Protein AF-A0A4Q1ZW39-F1 (afdb_monomer)

pLDDT: mean 91.85, std 8.4, range [57.09, 98.19]

Nearest PDB structures (foldseek):
  2g3b-assembly1_A  TM=6.704E-01  e=8.226E+00  Rhodococcus jostii RHA1
  1f5t-assembly1_A  TM=4.286E-01  e=4.366E+00  Corynebacterium diphtheriae

Secondary structure (DSSP, 8-state):
-HHHHHHHHHHHTT--SS-HHHHHHHHHHHT-HHHHHIIIIIS---HHHHHHHHHHHHHHHHHS--

Mean predicted aligned error: 3.46 Å

Sequence (66 aa):
MASLAVVAALAQDRALVMDETEATDLLWTLLSIPTWEHLTRLCDWPQERYLSEITRLAHLALTGKP

Structure (mmCIF, N/CA/C/O backbone):
data_AF-A0A4Q1ZW39-F1
#
_entry.id   AF-A0A4Q1ZW39-F1
#
loop_
_atom_site.group_PDB
_atom_site.id
_atom_site.type_symbol
_atom_site.label_atom_id
_atom_site.label_alt_id
_atom_site.label_comp_id
_atom_site.label_asym_id
_atom_site.label_entity_id
_atom_site.label_seq_id
_atom_site.pdbx_PDB_ins_code
_atom_site.Cartn_x
_atom_site.Cartn_y
_atom_site.Cartn_z
_atom_site.occupancy
_atom_site.B_iso_or_equiv
_atom_site.auth_seq_id
_atom_site.auth_comp_id
_atom_site.auth_asym_id
_atom_site.auth_atom_id
_atom_site.pdbx_PDB_model_num
ATOM 1 N N . MET A 1 1 ? -4.185 11.867 -6.368 1.00 57.09 1 MET A N 1
ATOM 2 C CA . MET A 1 1 ? -5.634 12.070 -6.126 1.00 57.09 1 MET A CA 1
ATOM 3 C C . MET A 1 1 ? -6.407 10.762 -5.970 1.00 57.09 1 MET A C 1
ATOM 5 O O . MET A 1 1 ? -7.207 10.69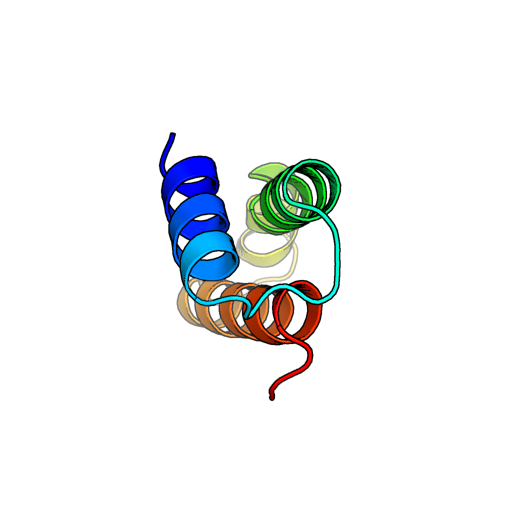8 -5.053 1.00 57.09 1 MET A O 1
ATOM 9 N N . ALA A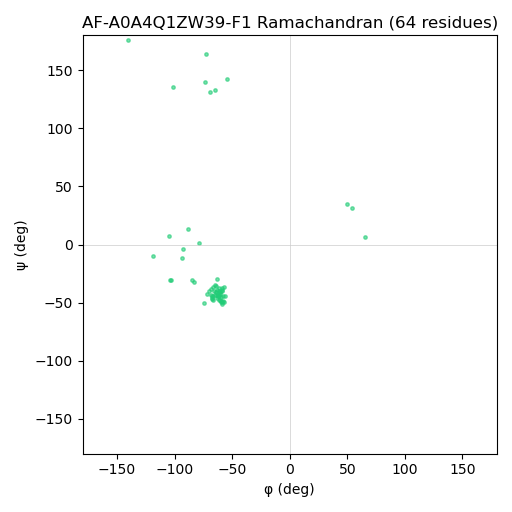 1 2 ? -6.175 9.719 -6.783 1.00 64.44 2 ALA A N 1
ATOM 10 C CA . ALA A 1 2 ? -6.931 8.459 -6.681 1.00 64.44 2 ALA A CA 1
ATOM 11 C C . ALA A 1 2 ? -6.831 7.762 -5.303 1.00 64.44 2 ALA A C 1
ATOM 13 O O . ALA A 1 2 ? -7.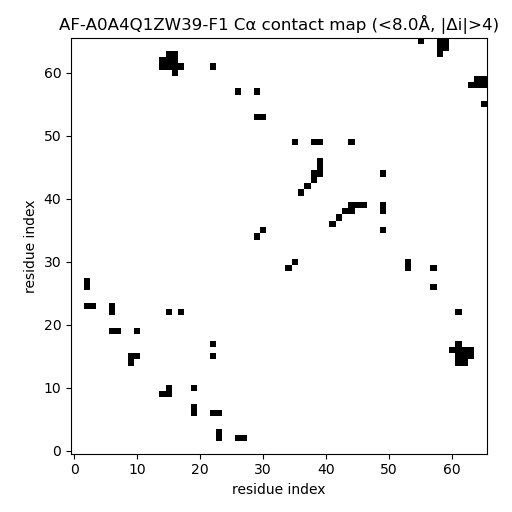837 7.282 -4.795 1.00 64.44 2 ALA A O 1
ATOM 14 N N . SER A 1 3 ? -5.656 7.773 -4.662 1.00 70.75 3 SER A N 1
ATOM 15 C CA . SER A 1 3 ? -5.428 7.104 -3.369 1.00 70.75 3 SER A CA 1
ATOM 16 C C . SER A 1 3 ? -6.271 7.677 -2.220 1.00 70.75 3 SER A C 1
ATOM 18 O O . SER A 1 3 ? -6.813 6.919 -1.428 1.00 70.75 3 SER A O 1
ATOM 20 N N . LEU A 1 4 ? -6.451 9.003 -2.174 1.00 77.31 4 LEU A N 1
ATOM 21 C CA . LEU A 1 4 ? -7.260 9.676 -1.146 1.00 77.31 4 LEU A CA 1
ATOM 22 C C . LEU A 1 4 ? -8.744 9.311 -1.254 1.00 77.31 4 LEU A C 1
ATOM 24 O O . LEU A 1 4 ? -9.401 9.093 -0.245 1.00 77.31 4 LEU A O 1
ATOM 28 N N . ALA A 1 5 ? -9.269 9.210 -2.479 1.00 80.56 5 ALA A N 1
ATOM 29 C CA . ALA A 1 5 ? -10.665 8.839 -2.700 1.00 80.56 5 ALA A CA 1
ATOM 30 C C . ALA A 1 5 ? -10.951 7.392 -2.264 1.00 80.56 5 ALA A C 1
ATOM 32 O O . ALA A 1 5 ? -12.011 7.118 -1.708 1.00 80.56 5 ALA A O 1
ATOM 33 N N . VAL A 1 6 ? -9.998 6.478 -2.479 1.00 87.19 6 VAL A N 1
ATOM 34 C CA . VAL A 1 6 ? -10.115 5.081 -2.033 1.00 87.19 6 VAL A CA 1
ATOM 35 C C . VAL A 1 6 ? -10.102 4.992 -0.508 1.00 87.19 6 VAL A C 1
ATOM 37 O O . VAL A 1 6 ? -10.968 4.336 0.065 1.00 87.19 6 VAL A O 1
ATOM 40 N N . VAL A 1 7 ? -9.163 5.673 0.155 1.00 90.69 7 VAL A N 1
ATOM 41 C CA . VAL A 1 7 ? -9.080 5.670 1.624 1.00 90.69 7 VAL A CA 1
ATOM 42 C C . VAL A 1 7 ? -10.330 6.292 2.245 1.00 90.69 7 VAL A C 1
ATOM 44 O O . VAL A 1 7 ? -10.902 5.694 3.150 1.00 90.69 7 VAL A O 1
ATOM 47 N N . ALA A 1 8 ? -10.820 7.413 1.708 1.00 89.88 8 ALA A N 1
ATOM 48 C CA . ALA A 1 8 ? -12.043 8.054 2.189 1.00 89.88 8 ALA A CA 1
ATOM 49 C C . ALA A 1 8 ? -13.277 7.142 2.061 1.00 89.88 8 ALA A C 1
ATOM 51 O O . ALA A 1 8 ? -14.086 7.066 2.984 1.00 89.88 8 ALA A O 1
ATOM 52 N N . ALA A 1 9 ? -13.408 6.406 0.950 1.00 91.25 9 ALA A N 1
ATOM 53 C CA . ALA A 1 9 ? -14.491 5.438 0.778 1.00 91.25 9 ALA A CA 1
ATOM 54 C C . ALA A 1 9 ? -14.405 4.300 1.813 1.00 91.25 9 ALA A C 1
ATOM 56 O O . ALA A 1 9 ? -15.393 3.980 2.471 1.00 91.25 9 ALA A O 1
ATOM 57 N N . LEU A 1 10 ? -13.209 3.739 2.026 1.00 91.12 10 LEU A N 1
ATOM 58 C CA . LEU A 1 10 ? -12.992 2.693 3.033 1.00 91.12 10 LEU A CA 1
ATOM 59 C C . LEU A 1 10 ? -13.234 3.197 4.466 1.00 91.12 10 LEU A C 1
ATOM 61 O O . LEU A 1 10 ? -13.747 2.452 5.304 1.00 91.12 10 LEU A O 1
ATOM 65 N N . ALA A 1 11 ? -12.886 4.451 4.752 1.00 91.38 11 ALA A N 1
ATOM 66 C CA . ALA A 1 11 ? -13.134 5.089 6.040 1.00 91.38 11 ALA A CA 1
ATOM 67 C C . ALA A 1 11 ? -14.634 5.278 6.297 1.00 91.38 11 ALA A C 1
ATOM 69 O O . ALA A 1 11 ? -15.127 4.943 7.378 1.00 91.38 11 ALA A O 1
ATOM 70 N N . GLN A 1 12 ? -15.376 5.737 5.283 1.00 93.38 12 GLN A N 1
ATOM 71 C CA . GLN A 1 12 ? -16.831 5.878 5.338 1.00 93.38 12 GLN A CA 1
ATOM 72 C C . GLN A 1 12 ? -17.521 4.534 5.624 1.00 93.38 12 GLN A C 1
ATOM 74 O O . GLN A 1 12 ? -18.465 4.484 6.416 1.00 93.38 12 GLN A O 1
ATOM 79 N N . ASP A 1 13 ? -16.992 3.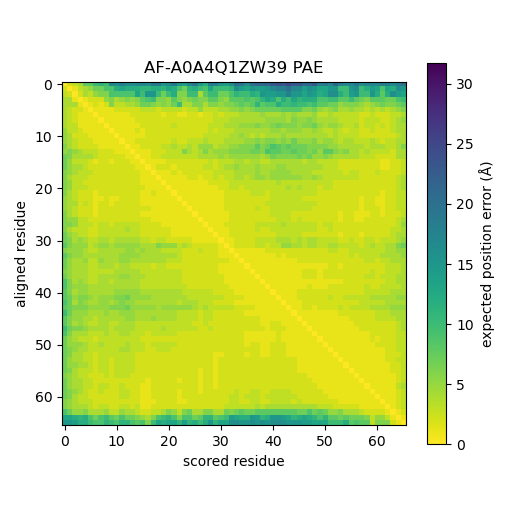445 5.066 1.00 92.44 13 ASP A N 1
ATOM 80 C CA . ASP A 1 13 ? -17.473 2.080 5.297 1.00 92.44 13 ASP A CA 1
ATOM 81 C C . ASP A 1 13 ? -16.997 1.469 6.633 1.00 92.44 13 ASP A C 1
ATOM 83 O O . ASP A 1 13 ? -17.307 0.311 6.930 1.00 92.44 13 ASP A O 1
ATOM 87 N N . ARG A 1 14 ? -16.242 2.218 7.456 1.00 91.06 14 ARG A N 1
ATOM 88 C CA . ARG A 1 14 ? -15.574 1.733 8.685 1.00 91.06 14 ARG A CA 1
ATOM 89 C C . ARG A 1 14 ? -14.771 0.450 8.446 1.00 91.06 14 ARG A C 1
ATOM 91 O O . ARG A 1 14 ? -14.715 -0.434 9.300 1.00 91.06 14 ARG A O 1
ATOM 98 N N . ALA A 1 15 ? -14.184 0.341 7.258 1.00 93.12 15 ALA A N 1
ATOM 99 C CA . ALA A 1 15 ? -13.449 -0.833 6.817 1.00 93.12 15 ALA A CA 1
ATOM 100 C C . ALA A 1 15 ? -11.945 -0.735 7.102 1.00 93.12 15 ALA A C 1
ATOM 102 O O . ALA A 1 15 ? -11.260 -1.746 6.967 1.00 93.12 15 ALA A O 1
ATOM 103 N N . LEU A 1 16 ? -11.438 0.447 7.473 1.00 94.88 16 LEU A N 1
ATOM 104 C CA . LEU A 1 16 ? -10.027 0.648 7.793 1.00 94.88 16 LEU A CA 1
ATOM 105 C C . LEU A 1 16 ? -9.651 0.042 9.151 1.00 94.88 16 LEU A C 1
ATOM 107 O O . LEU A 1 16 ? -10.392 0.168 10.125 1.00 94.88 16 LEU A O 1
ATOM 111 N N . VAL A 1 17 ? -8.468 -0.571 9.220 1.00 96.38 17 VAL A N 1
ATOM 112 C CA . VAL A 1 17 ? -7.865 -1.070 10.476 1.00 96.38 17 VAL A CA 1
ATOM 113 C C . VAL A 1 17 ? -6.927 -0.060 11.145 1.00 96.38 17 VAL A C 1
ATOM 115 O O . VAL A 1 17 ? -6.403 -0.332 12.221 1.00 96.38 17 VAL A O 1
ATOM 118 N N . MET A 1 18 ? -6.707 1.082 10.498 1.00 95.44 18 MET A N 1
ATOM 119 C CA . MET A 1 18 ? -5.842 2.184 10.924 1.00 95.44 18 MET A CA 1
ATOM 120 C C . MET A 1 18 ? -6.513 3.521 10.598 1.00 95.44 18 MET A C 1
ATOM 122 O O . MET A 1 18 ? -7.592 3.533 9.993 1.00 95.44 18 MET A O 1
ATOM 126 N N . ASP A 1 19 ? -5.910 4.639 10.997 1.00 95.38 19 ASP A N 1
ATOM 127 C CA . ASP A 1 19 ? -6.480 5.943 10.657 1.00 95.38 19 ASP A CA 1
ATOM 128 C C . ASP A 1 19 ? -6.299 6.298 9.166 1.00 95.38 19 ASP A C 1
ATOM 130 O O . ASP A 1 19 ? -5.535 5.673 8.430 1.00 95.38 19 ASP A O 1
ATOM 134 N N . GLU A 1 20 ? -7.050 7.293 8.687 1.00 94.31 20 GLU A N 1
ATOM 135 C CA . GLU A 1 20 ? -7.033 7.698 7.274 1.00 94.31 20 GLU A CA 1
ATOM 136 C C . GLU A 1 20 ? -5.667 8.223 6.805 1.00 94.31 20 GLU A C 1
ATOM 138 O O . GLU A 1 20 ? -5.323 8.084 5.627 1.00 94.31 20 GLU A O 1
ATOM 143 N N . THR A 1 21 ? -4.885 8.824 7.703 1.00 94.44 21 THR A N 1
ATOM 144 C CA . THR A 1 21 ? -3.565 9.374 7.373 1.00 94.44 21 THR A CA 1
ATOM 145 C C . THR A 1 21 ? -2.574 8.232 7.191 1.00 94.44 21 THR A C 1
ATOM 147 O O . THR A 1 21 ? -1.957 8.124 6.131 1.00 94.44 21 THR A O 1
ATOM 150 N N . GLU A 1 22 ? -2.515 7.317 8.159 1.00 95.62 22 GLU A N 1
ATOM 151 C CA . GLU A 1 22 ? -1.694 6.105 8.104 1.00 95.62 22 GLU A CA 1
ATOM 152 C C . GLU A 1 22 ? -2.053 5.246 6.883 1.00 95.62 22 GLU A C 1
ATOM 154 O O . GLU A 1 22 ? -1.172 4.804 6.141 1.00 95.62 22 GLU A O 1
ATOM 159 N N . ALA A 1 23 ? -3.351 5.073 6.612 1.00 95.88 23 ALA A N 1
ATOM 160 C CA . ALA A 1 23 ? -3.844 4.347 5.445 1.00 95.88 23 ALA A CA 1
ATOM 161 C C . ALA A 1 23 ? -3.395 4.994 4.127 1.00 95.88 23 ALA A C 1
ATOM 163 O O . ALA A 1 23 ? -3.011 4.296 3.182 1.00 95.88 23 ALA A O 1
ATOM 164 N N . THR A 1 24 ? -3.425 6.325 4.055 1.00 94.62 24 THR A N 1
ATOM 165 C CA . THR A 1 24 ? -2.992 7.076 2.871 1.00 94.62 24 THR A CA 1
ATOM 166 C C . THR A 1 24 ? -1.491 6.943 2.648 1.00 94.62 24 THR A C 1
ATOM 168 O O . THR A 1 24 ? -1.073 6.644 1.526 1.00 94.62 24 THR A O 1
ATOM 171 N N . ASP A 1 25 ? -0.688 7.114 3.697 1.00 94.25 25 ASP A N 1
ATOM 172 C CA . ASP A 1 25 ? 0.773 7.016 3.631 1.00 94.25 25 ASP A CA 1
ATOM 173 C C . ASP A 1 25 ? 1.224 5.600 3.248 1.00 94.25 25 ASP A C 1
ATOM 175 O O . ASP A 1 25 ? 2.113 5.409 2.403 1.00 94.25 25 ASP A O 1
ATOM 179 N N . LEU A 1 26 ? 0.563 4.584 3.807 1.00 94.62 26 LEU A N 1
ATOM 180 C CA . LEU A 1 26 ? 0.847 3.192 3.490 1.00 94.62 26 LEU A CA 1
ATOM 181 C C . LEU A 1 26 ? 0.458 2.849 2.049 1.00 94.62 26 LEU A C 1
ATOM 183 O O . LEU A 1 26 ? 1.253 2.251 1.318 1.00 94.62 26 LEU A O 1
ATOM 187 N N . LEU A 1 27 ? -0.732 3.266 1.606 1.00 94.25 27 LEU A N 1
ATOM 188 C CA . LEU A 1 27 ? -1.172 3.062 0.227 1.00 94.25 27 LEU A CA 1
ATOM 189 C C . LEU A 1 27 ? -0.246 3.777 -0.767 1.00 94.25 27 LEU A C 1
ATOM 191 O O . LEU A 1 27 ? 0.089 3.216 -1.810 1.00 94.25 27 LEU A O 1
ATOM 195 N N . TRP A 1 28 ? 0.206 4.989 -0.441 1.00 92.50 28 TRP A N 1
ATOM 196 C CA . TRP A 1 28 ? 1.180 5.719 -1.251 1.00 92.50 28 TRP A CA 1
ATOM 197 C C . TRP A 1 28 ? 2.508 4.964 -1.374 1.00 92.50 28 TRP A C 1
ATOM 199 O O . TRP A 1 28 ? 3.055 4.848 -2.472 1.00 92.50 28 TRP A O 1
ATOM 209 N N . THR A 1 29 ? 2.994 4.394 -0.271 1.00 92.31 29 THR A N 1
ATOM 210 C CA . THR A 1 29 ? 4.221 3.584 -0.245 1.00 92.31 29 THR A CA 1
ATOM 211 C C . THR A 1 29 ? 4.105 2.346 -1.138 1.00 92.31 29 THR A C 1
ATOM 213 O O . THR A 1 29 ? 5.010 2.060 -1.923 1.00 92.31 29 THR A O 1
ATOM 216 N N . LEU A 1 30 ? 2.977 1.633 -1.074 1.00 92.56 30 LEU A N 1
ATOM 217 C CA . LEU A 1 30 ? 2.724 0.443 -1.896 1.00 92.56 30 LEU A CA 1
ATOM 218 C C . LEU A 1 30 ? 2.634 0.764 -3.399 1.00 92.56 30 LEU A C 1
ATOM 220 O O . LEU A 1 30 ? 3.082 -0.026 -4.230 1.00 92.56 30 LEU A O 1
ATOM 224 N N . LEU A 1 31 ? 2.089 1.932 -3.747 1.00 91.50 31 LEU A N 1
ATOM 225 C CA . LEU A 1 31 ? 1.903 2.391 -5.129 1.00 91.50 31 LEU A CA 1
ATOM 226 C C . LEU A 1 31 ? 3.111 3.160 -5.690 1.00 91.50 31 LEU A C 1
ATOM 228 O O . LEU A 1 31 ? 2.992 3.827 -6.722 1.00 91.50 31 LEU A O 1
ATOM 232 N N . SER A 1 32 ? 4.269 3.112 -5.025 1.00 93.00 32 SER A N 1
ATOM 233 C CA . SER A 1 32 ? 5.421 3.901 -5.453 1.00 93.00 32 SER A CA 1
ATOM 234 C C . SER A 1 32 ? 5.936 3.461 -6.834 1.00 93.00 32 SER A C 1
ATOM 236 O O . SER A 1 32 ? 6.147 2.273 -7.100 1.00 93.00 32 SER A O 1
ATOM 238 N N . ILE A 1 33 ? 6.183 4.443 -7.710 1.00 94.00 33 ILE A N 1
ATOM 239 C CA . ILE A 1 33 ? 6.780 4.219 -9.037 1.00 94.00 33 ILE A CA 1
ATOM 240 C C . ILE A 1 33 ? 8.129 3.485 -8.926 1.00 94.00 33 ILE A C 1
ATOM 242 O O . ILE A 1 33 ? 8.310 2.521 -9.666 1.00 94.00 33 ILE A O 1
ATOM 246 N N . PRO A 1 34 ? 9.047 3.834 -7.998 1.00 95.50 34 PRO A N 1
ATOM 247 C CA . PRO A 1 34 ? 10.305 3.100 -7.851 1.00 95.50 34 PRO A CA 1
ATOM 248 C C . PRO A 1 34 ? 10.113 1.612 -7.535 1.00 95.50 34 PRO A C 1
ATOM 250 O O . PRO A 1 34 ? 10.824 0.769 -8.081 1.00 95.50 34 PRO A O 1
ATOM 253 N N . THR A 1 35 ? 9.138 1.264 -6.688 1.00 93.44 35 THR A N 1
ATOM 254 C CA . THR A 1 35 ? 8.808 -0.138 -6.392 1.00 93.44 35 THR A CA 1
ATOM 255 C C . THR A 1 35 ? 8.275 -0.851 -7.632 1.00 93.44 35 THR A C 1
ATOM 257 O O . THR A 1 35 ? 8.690 -1.976 -7.915 1.00 93.44 35 THR A O 1
ATOM 260 N N . TRP A 1 36 ? 7.393 -0.200 -8.396 1.00 96.44 36 TRP A N 1
ATOM 261 C CA . TRP A 1 36 ? 6.902 -0.734 -9.667 1.00 96.44 36 TRP A CA 1
ATOM 262 C C . TRP A 1 36 ? 8.034 -0.970 -10.672 1.00 96.44 36 TRP A C 1
ATOM 264 O O . TRP A 1 36 ? 8.122 -2.059 -11.242 1.00 96.44 36 TRP A O 1
ATOM 274 N N . GLU A 1 37 ? 8.922 0.007 -10.872 1.00 97.31 37 GLU A N 1
ATOM 275 C CA . GLU A 1 37 ? 10.053 -0.118 -11.797 1.00 97.31 37 GLU A CA 1
ATOM 276 C C . GLU A 1 37 ? 10.998 -1.237 -11.373 1.00 97.31 37 GLU A C 1
ATOM 278 O O . GLU A 1 37 ? 11.391 -2.051 -12.205 1.00 97.31 37 GLU A O 1
ATOM 283 N N . HIS A 1 38 ? 11.326 -1.325 -10.082 1.00 96.75 38 HIS A N 1
ATOM 284 C CA . HIS A 1 38 ? 12.180 -2.390 -9.569 1.00 96.75 38 HIS A CA 1
ATOM 285 C C . HIS A 1 38 ? 11.574 -3.770 -9.854 1.00 96.75 38 HIS A C 1
ATOM 287 O O . HIS A 1 38 ? 12.226 -4.624 -10.450 1.00 96.75 38 HIS A O 1
ATOM 293 N N . LEU A 1 39 ? 10.303 -3.976 -9.504 1.00 96.88 39 LEU A N 1
ATOM 294 C CA . LEU A 1 39 ? 9.664 -5.280 -9.667 1.00 96.88 39 LEU A CA 1
ATOM 295 C C . LEU A 1 39 ? 9.461 -5.653 -11.141 1.00 96.88 39 LEU A C 1
ATOM 297 O O . LEU A 1 39 ? 9.743 -6.785 -11.524 1.00 96.88 39 LEU A O 1
ATOM 301 N N . THR A 1 40 ? 9.005 -4.718 -11.976 1.00 97.69 40 THR A N 1
ATOM 302 C CA . THR A 1 40 ? 8.661 -5.018 -13.377 1.00 97.69 40 THR A CA 1
ATOM 303 C C . THR A 1 40 ? 9.849 -4.972 -14.331 1.00 97.69 40 THR A C 1
ATOM 305 O O . THR A 1 40 ? 9.856 -5.713 -15.309 1.00 97.69 40 THR A O 1
ATOM 308 N N . ARG A 1 41 ? 10.858 -4.130 -14.068 1.00 96.88 41 ARG A N 1
ATOM 309 C CA . ARG A 1 41 ? 12.011 -3.950 -14.970 1.00 96.88 41 ARG A CA 1
ATOM 310 C C . ARG A 1 41 ? 13.287 -4.631 -14.497 1.00 96.88 41 ARG A C 1
ATOM 312 O O . ARG A 1 41 ? 14.106 -4.972 -15.339 1.00 96.88 41 ARG A O 1
ATOM 319 N N . LEU A 1 42 ? 13.498 -4.761 -13.184 1.00 97.50 42 LEU A N 1
ATOM 320 C CA . LEU A 1 42 ? 14.717 -5.376 -12.635 1.00 97.50 42 LEU A CA 1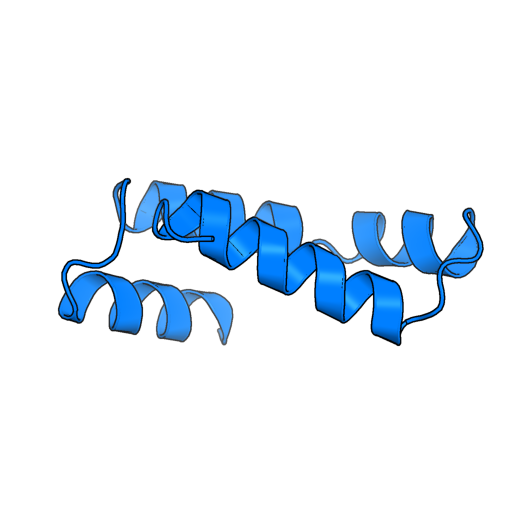
ATOM 321 C C . LEU A 1 42 ? 14.481 -6.808 -12.151 1.00 97.50 42 LEU A C 1
ATOM 323 O O . LEU A 1 42 ? 15.403 -7.616 -12.193 1.00 97.50 42 LEU A O 1
ATOM 327 N N . CYS A 1 43 ? 13.269 -7.125 -11.692 1.00 97.69 43 CYS A N 1
ATOM 328 C CA . CYS A 1 43 ? 12.896 -8.471 -11.247 1.00 97.69 43 CYS A CA 1
ATOM 329 C C . CYS A 1 43 ? 12.006 -9.229 -12.246 1.00 97.69 43 CYS A C 1
ATOM 331 O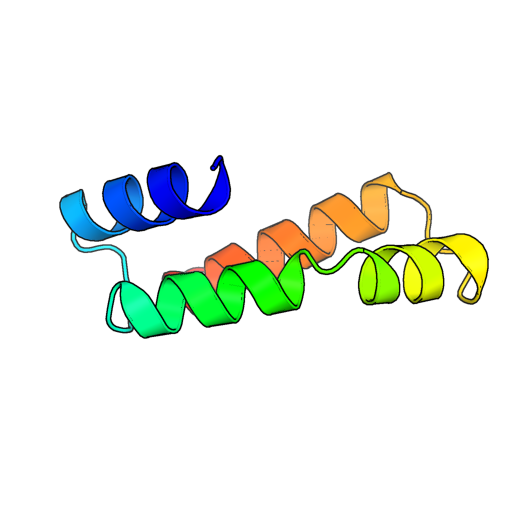 O . CYS A 1 43 ? 11.502 -10.297 -11.899 1.00 97.69 43 CYS A O 1
ATOM 333 N N . ASP A 1 44 ? 11.794 -8.681 -13.448 1.00 97.62 44 ASP A N 1
ATOM 334 C CA . ASP A 1 44 ? 11.027 -9.286 -14.548 1.00 97.62 44 ASP A CA 1
ATOM 335 C C . ASP A 1 44 ? 9.601 -9.726 -14.178 1.00 97.62 44 ASP A C 1
ATOM 337 O O . ASP A 1 44 ? 9.060 -10.698 -14.716 1.00 97.62 44 ASP A O 1
ATOM 341 N N . TRP A 1 45 ? 8.949 -9.031 -13.243 1.00 98.19 45 TRP A N 1
ATOM 342 C CA . TRP A 1 45 ? 7.539 -9.299 -12.982 1.00 98.19 45 TRP A CA 1
ATOM 343 C C . TRP A 1 45 ? 6.688 -8.833 -14.165 1.00 98.19 45 TRP A C 1
ATOM 345 O O . TRP A 1 45 ? 6.781 -7.666 -14.557 1.00 98.19 45 TRP A O 1
ATOM 355 N N . PRO A 1 46 ? 5.770 -9.681 -14.667 1.00 97.62 46 PRO A N 1
ATOM 356 C CA . PRO A 1 46 ? 4.689 -9.206 -15.515 1.00 97.62 46 PRO A CA 1
ATOM 357 C C . PRO A 1 46 ? 3.916 -8.096 -14.798 1.00 97.62 46 PRO A C 1
ATOM 359 O O . PRO A 1 46 ? 3.689 -8.170 -13.583 1.00 97.62 46 PRO A O 1
ATOM 362 N N . GLN A 1 47 ? 3.483 -7.076 -15.536 1.00 95.56 47 GLN A N 1
ATOM 363 C CA . GLN A 1 47 ? 2.747 -5.948 -14.963 1.00 95.56 47 GLN A CA 1
ATOM 364 C C . GLN A 1 47 ? 1.476 -6.412 -14.234 1.00 95.56 47 GLN A C 1
ATOM 366 O O . GLN A 1 47 ? 1.141 -5.892 -13.170 1.00 95.56 47 GLN A O 1
ATOM 371 N N . GLU A 1 48 ? 0.803 -7.431 -14.760 1.00 97.00 48 GLU A N 1
ATOM 372 C CA . GLU A 1 48 ? -0.397 -8.035 -14.181 1.00 97.00 48 GLU A CA 1
ATOM 373 C C . GLU A 1 48 ? -0.115 -8.626 -12.798 1.00 97.00 48 GLU A C 1
ATOM 375 O O . GLU A 1 48 ? -0.935 -8.505 -11.886 1.00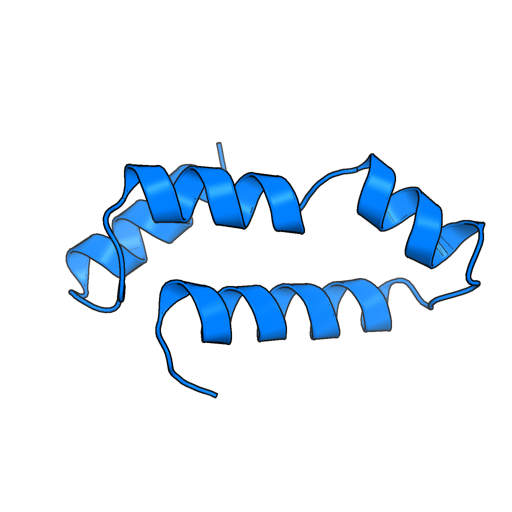 97.00 48 GLU A O 1
ATOM 380 N N . ARG A 1 49 ? 1.074 -9.216 -12.613 1.00 97.25 49 ARG A N 1
ATOM 381 C CA . ARG A 1 49 ? 1.501 -9.752 -11.318 1.00 97.25 49 ARG A CA 1
ATOM 382 C C . ARG A 1 49 ? 1.716 -8.635 -10.305 1.00 97.25 49 ARG A C 1
ATOM 384 O O . ARG A 1 49 ? 1.260 -8.764 -9.173 1.00 97.25 49 ARG A O 1
ATOM 391 N N . TYR A 1 50 ? 2.378 -7.546 -10.702 1.00 95.88 50 TYR A N 1
ATOM 392 C CA . TYR A 1 50 ? 2.547 -6.377 -9.835 1.00 95.88 50 TYR A CA 1
ATOM 393 C C . TYR A 1 50 ? 1.189 -5.828 -9.386 1.00 95.88 50 TYR A C 1
ATOM 395 O O . TYR A 1 50 ? 0.965 -5.663 -8.190 1.00 95.88 50 TYR A O 1
ATOM 403 N N . LEU A 1 51 ? 0.264 -5.612 -10.328 1.00 95.06 51 LEU A N 1
ATOM 404 C CA . LEU A 1 51 ? -1.070 -5.100 -10.011 1.00 95.06 51 LEU A CA 1
ATOM 405 C C . LEU A 1 51 ? -1.808 -6.033 -9.046 1.00 95.06 51 LEU A C 1
ATOM 407 O O . LEU A 1 51 ? -2.284 -5.579 -8.011 1.00 95.06 51 LEU A O 1
ATOM 411 N N . SER A 1 52 ? -1.834 -7.337 -9.335 1.00 95.94 52 SER A N 1
ATOM 412 C CA . SER A 1 52 ? -2.498 -8.328 -8.482 1.00 95.94 52 SER A CA 1
ATOM 413 C C . SER A 1 52 ? -1.937 -8.338 -7.057 1.00 95.94 52 SER A C 1
ATOM 415 O O . SER A 1 52 ? -2.700 -8.296 -6.091 1.00 95.94 52 SER A O 1
ATOM 417 N N . GLU A 1 53 ? -0.612 -8.382 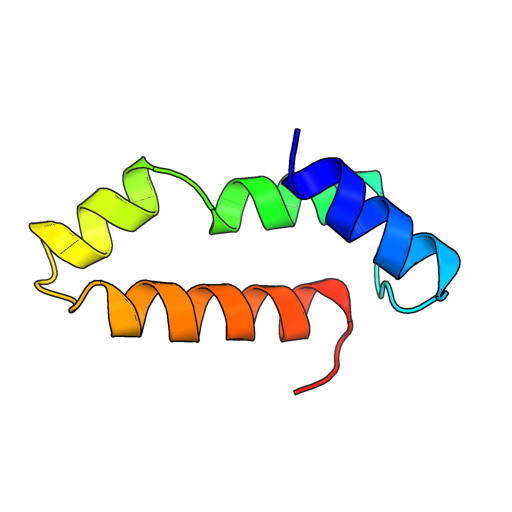-6.901 1.00 96.31 53 GLU A N 1
ATOM 418 C CA . GLU A 1 53 ? 0.008 -8.464 -5.575 1.00 96.31 53 GLU A CA 1
ATOM 419 C C . GLU A 1 53 ? -0.109 -7.160 -4.788 1.00 96.31 53 GLU A C 1
ATOM 421 O O . GLU A 1 53 ? -0.432 -7.199 -3.603 1.00 96.31 53 GLU A O 1
ATOM 426 N N . ILE A 1 54 ? 0.101 -6.003 -5.420 1.00 95.19 54 ILE A N 1
ATOM 427 C CA . ILE A 1 54 ? -0.006 -4.715 -4.725 1.00 95.19 54 ILE A CA 1
ATOM 428 C C . ILE A 1 54 ? -1.453 -4.423 -4.327 1.00 95.19 54 ILE A C 1
ATOM 430 O O . ILE A 1 54 ? -1.686 -3.960 -3.210 1.00 95.19 54 ILE A O 1
ATOM 434 N N . THR A 1 55 ? -2.435 -4.762 -5.167 1.00 93.44 55 THR A N 1
ATOM 435 C CA . THR A 1 55 ? -3.853 -4.675 -4.790 1.00 93.44 55 THR A CA 1
ATOM 436 C C . THR A 1 55 ? -4.162 -5.592 -3.608 1.00 93.44 55 THR A C 1
ATOM 438 O O . THR A 1 55 ? -4.757 -5.138 -2.631 1.00 93.44 55 THR A O 1
ATOM 441 N N . ARG A 1 56 ? -3.714 -6.853 -3.643 1.00 95.38 56 ARG A N 1
ATOM 442 C CA . ARG A 1 56 ? -3.916 -7.802 -2.536 1.00 95.38 56 ARG A CA 1
ATOM 443 C C . ARG A 1 56 ? -3.287 -7.303 -1.232 1.00 95.38 56 ARG A C 1
ATOM 445 O O . ARG A 1 56 ? -3.927 -7.353 -0.184 1.00 95.38 56 ARG A O 1
ATOM 452 N N . LEU A 1 57 ? -2.052 -6.801 -1.288 1.00 95.25 57 LEU A N 1
ATOM 453 C CA . LEU A 1 57 ? -1.357 -6.247 -0.123 1.00 95.25 57 LEU A CA 1
ATOM 454 C C . LEU A 1 57 ? -2.059 -5.004 0.424 1.00 95.25 57 LEU A C 1
ATOM 456 O O . LEU A 1 57 ? -2.202 -4.893 1.637 1.00 95.25 57 LEU A O 1
ATOM 460 N N . ALA A 1 58 ? -2.541 -4.109 -0.440 1.00 94.38 58 ALA A N 1
ATOM 461 C CA . ALA A 1 58 ? -3.310 -2.944 -0.013 1.00 94.38 58 ALA A CA 1
ATOM 462 C C . ALA A 1 58 ? -4.615 -3.356 0.687 1.00 94.38 58 ALA A C 1
ATOM 464 O O . ALA A 1 58 ? -4.914 -2.845 1.761 1.00 94.38 58 ALA A O 1
ATOM 465 N N . HIS A 1 59 ? -5.360 -4.324 0.146 1.00 93.62 59 HIS A N 1
ATOM 466 C CA . HIS A 1 59 ? -6.577 -4.830 0.793 1.00 93.62 59 HIS A CA 1
ATOM 467 C C . HIS A 1 59 ? -6.299 -5.408 2.184 1.00 93.62 59 HIS A C 1
ATOM 469 O O . HIS A 1 59 ? -6.952 -5.015 3.155 1.00 93.62 59 HIS A O 1
ATOM 475 N N . LEU A 1 60 ? -5.294 -6.278 2.290 1.00 94.94 60 LEU A N 1
ATOM 476 C CA . LEU A 1 60 ? -4.886 -6.880 3.557 1.00 94.94 60 LEU A CA 1
ATOM 477 C C . LEU A 1 60 ? -4.429 -5.832 4.571 1.00 94.94 60 LEU A C 1
ATOM 479 O O . LEU A 1 60 ? -4.858 -5.861 5.721 1.00 94.94 60 LEU A O 1
ATOM 483 N N . ALA A 1 61 ? -3.575 -4.904 4.147 1.00 94.50 61 ALA A N 1
ATOM 484 C CA . ALA A 1 61 ? -2.993 -3.910 5.033 1.00 94.50 61 ALA A CA 1
ATOM 485 C C . ALA A 1 61 ? -4.019 -2.874 5.507 1.00 94.50 61 ALA A C 1
ATOM 487 O O . ALA A 1 61 ? -4.003 -2.500 6.675 1.00 94.50 61 ALA A O 1
ATOM 488 N N . LEU A 1 62 ? -4.916 -2.427 4.622 1.00 95.25 62 LEU A N 1
ATOM 489 C CA . LEU A 1 62 ? -5.884 -1.379 4.942 1.00 95.25 62 LEU A CA 1
ATOM 490 C C . LEU A 1 62 ? -7.123 -1.917 5.653 1.00 95.25 62 LEU A C 1
ATOM 492 O O . LEU A 1 62 ? -7.692 -1.202 6.468 1.00 95.25 62 LEU A O 1
ATOM 496 N N . THR A 1 63 ? -7.551 -3.148 5.358 1.00 94.88 63 THR A N 1
ATOM 497 C CA . THR A 1 63 ? -8.837 -3.675 5.854 1.00 94.88 63 THR A CA 1
ATOM 498 C C . THR A 1 63 ? -8.723 -4.908 6.742 1.00 94.88 63 THR A C 1
ATOM 500 O O . THR A 1 63 ? -9.718 -5.328 7.334 1.00 94.88 63 THR A O 1
ATOM 503 N N . GLY A 1 64 ? -7.538 -5.521 6.833 1.00 88.00 64 GLY A N 1
ATOM 504 C CA . GLY A 1 64 ? -7.330 -6.771 7.569 1.00 88.00 64 GLY A CA 1
ATOM 505 C C . GLY A 1 64 ? -8.062 -7.978 6.972 1.00 88.00 64 GLY A C 1
ATOM 506 O O . GLY A 1 64 ? -8.075 -9.045 7.587 1.00 88.00 64 GLY A O 1
ATOM 507 N N . LYS A 1 65 ? -8.689 -7.827 5.797 1.00 75.62 65 LYS A N 1
ATOM 508 C CA . LYS A 1 65 ? -9.430 -8.884 5.103 1.00 75.62 65 LYS A CA 1
ATOM 509 C C . LYS A 1 65 ? -8.576 -9.462 3.968 1.00 75.62 65 LYS A C 1
ATOM 511 O O . LYS A 1 65 ? -7.939 -8.679 3.259 1.00 75.62 65 LYS A O 1
ATOM 516 N N . PRO A 1 66 ? -8.532 -10.799 3.824 1.00 61.72 66 PRO A N 1
ATOM 517 C CA . PRO A 1 66 ? -7.841 -11.460 2.722 1.00 61.72 66 PRO A CA 1
ATOM 518 C C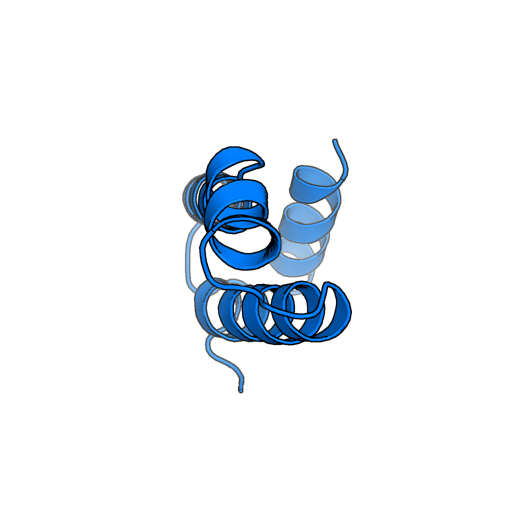 . PRO A 1 66 ? -8.505 -11.225 1.366 1.00 61.72 66 PRO A C 1
ATOM 520 O O . PRO A 1 66 ? -9.737 -11.000 1.335 1.00 61.72 66 PRO A O 1
#

Radius of gyration: 12.58 Å; Cα contacts (8 Å, |Δi|>4): 48; chains: 1; bounding box: 32×24×26 Å

Solvent-accessible surface area (backbone atoms only — not comparable to full-atom values): 3771 Å² total; per-residue (Å²): 114,71,64,59,57,52,43,51,52,36,50,75,67,69,42,48,74,60,56,71,65,60,45,39,55,51,50,51,63,70,68,29,65,70,60,51,47,44,41,41,73,73,66,66,38,55,68,68,55,53,54,54,50,48,52,51,50,47,43,32,70,38,45,72,44,132

Foldseek 3Di:
DVLLVVLVVCVVVVQFPDDSVVLSVVLCVLPDPVVLCCCCPVVVDDNVRSVVVSVVVSNCNGRVDD